Protein AF-A0A7C9CJ11-F1 (afdb_monomer)

Organism: Opuntia streptacantha (NCBI:txid393608)

Mean predicted aligned error: 3.75 Å

Secondary structure (DSSP, 8-state):
----SHHHHHHHHHHHHHHHHHTT-HHHIIIIIHHHHHHHHHHTTTSSPBPP---HHHHHHHHHHHHHHTTS--GGGS-HHHHHHHHHHHHH--S-S--TT----HHHHHHHHHHHHHHHS-GGGB-

Structure (mmCIF, N/CA/C/O backbone):
data_AF-A0A7C9CJ11-F1
#
_entry.id   AF-A0A7C9CJ11-F1
#
loop_
_atom_site.group_PDB
_atom_site.id
_atom_site.type_symbol
_atom_site.label_atom_id
_atom_site.label_alt_id
_atom_site.label_comp_id
_atom_site.label_asym_id
_atom_site.label_entity_id
_atom_site.label_seq_id
_atom_site.pdbx_PDB_ins_code
_atom_site.Cartn_x
_atom_site.Cartn_y
_atom_site.Cartn_z
_atom_site.occupancy
_atom_site.B_iso_or_equiv
_atom_site.auth_seq_id
_atom_site.auth_comp_id
_atom_site.auth_asym_id
_atom_site.auth_atom_id
_atom_site.pdbx_PDB_model_num
ATOM 1 N N . ALA A 1 1 ? -6.796 -18.306 19.585 1.00 75.44 1 ALA A N 1
ATOM 2 C CA . ALA A 1 1 ? -6.833 -17.964 18.149 1.00 75.44 1 ALA A CA 1
ATOM 3 C C . ALA A 1 1 ? -6.117 -16.633 17.963 1.00 75.44 1 ALA A C 1
ATOM 5 O O . ALA A 1 1 ? -6.167 -15.822 18.880 1.00 75.44 1 ALA A O 1
ATOM 6 N N . THR A 1 2 ? -5.421 -16.439 16.846 1.00 92.19 2 THR A N 1
ATOM 7 C CA . THR A 1 2 ? -4.668 -15.208 16.549 1.00 92.19 2 THR A CA 1
ATOM 8 C C . THR A 1 2 ? -5.543 -14.257 15.734 1.00 92.19 2 THR A C 1
ATOM 10 O O . THR A 1 2 ? -6.314 -14.724 14.900 1.00 92.19 2 THR A O 1
ATOM 13 N N . LEU A 1 3 ? -5.438 -12.949 15.976 1.00 94.75 3 LEU A N 1
ATOM 14 C CA . LEU A 1 3 ? -6.180 -11.927 15.234 1.00 94.75 3 LEU A CA 1
ATOM 15 C C . LEU A 1 3 ? -5.459 -11.620 13.918 1.00 94.75 3 LEU A C 1
ATOM 17 O O . LEU A 1 3 ? -4.284 -11.258 13.939 1.00 94.75 3 LEU A O 1
ATOM 21 N N . THR A 1 4 ? -6.153 -11.759 12.790 1.00 94.88 4 THR A N 1
ATOM 22 C CA . THR A 1 4 ? -5.621 -11.437 11.451 1.00 94.88 4 THR A CA 1
ATOM 23 C C . THR A 1 4 ? -6.280 -10.212 10.831 1.00 94.88 4 THR A C 1
ATOM 25 O O . THR A 1 4 ? -5.730 -9.634 9.900 1.00 94.88 4 THR A O 1
ATOM 28 N N . HIS A 1 5 ? -7.440 -9.801 11.349 1.00 94.50 5 HIS A N 1
ATOM 29 C CA . HIS A 1 5 ? -8.163 -8.612 10.906 1.00 94.50 5 HIS A CA 1
ATOM 30 C C . HIS A 1 5 ? -8.763 -7.865 12.094 1.00 94.50 5 HIS A C 1
ATOM 32 O O . HIS A 1 5 ? -9.207 -8.480 13.064 1.00 94.50 5 HIS A O 1
ATOM 38 N N . VAL A 1 6 ? -8.851 -6.537 11.985 1.00 96.38 6 VAL A N 1
ATOM 39 C CA . VAL A 1 6 ? -9.367 -5.676 13.062 1.00 96.38 6 VAL A CA 1
ATOM 40 C C . VAL A 1 6 ? -10.807 -6.020 13.473 1.00 96.38 6 VAL A C 1
ATOM 42 O O . VAL A 1 6 ? -11.132 -5.954 14.657 1.00 96.38 6 VAL A O 1
ATOM 45 N N . TYR A 1 7 ? -11.655 -6.473 12.538 1.00 96.12 7 TYR A N 1
ATOM 46 C CA . TYR A 1 7 ? -13.051 -6.823 12.840 1.00 96.12 7 TYR A CA 1
ATOM 47 C C . TYR A 1 7 ? -13.163 -7.974 13.848 1.00 96.12 7 TYR A C 1
ATOM 49 O O . TYR A 1 7 ? -14.074 -7.974 14.665 1.00 96.12 7 TYR A O 1
ATOM 57 N N . GLN A 1 8 ? -12.215 -8.919 13.838 1.00 97.19 8 GLN A N 1
ATOM 58 C CA . GLN A 1 8 ? -12.195 -10.044 14.780 1.00 97.19 8 GLN A CA 1
ATOM 59 C C . GLN A 1 8 ? -11.950 -9.566 16.213 1.00 97.19 8 GLN A C 1
ATOM 61 O O . GLN A 1 8 ? -12.350 -10.226 17.169 1.00 97.19 8 GLN A O 1
ATOM 66 N N . PHE A 1 9 ? -11.275 -8.422 16.364 1.00 97.00 9 PHE A N 1
ATOM 67 C CA . PHE A 1 9 ? -11.058 -7.803 17.661 1.00 97.00 9 PHE A CA 1
ATOM 68 C C . PHE A 1 9 ? -12.241 -6.921 18.073 1.00 97.00 9 PHE A C 1
ATOM 70 O O . PHE A 1 9 ? -12.636 -6.937 19.235 1.00 97.00 9 PHE A O 1
ATOM 77 N N . LEU A 1 10 ? -12.828 -6.179 17.129 1.00 97.88 10 LEU A N 1
ATOM 78 C CA . LEU A 1 10 ? -13.964 -5.293 17.400 1.00 97.88 10 LEU A CA 1
ATOM 79 C C . LEU A 1 10 ? -15.260 -6.049 17.703 1.00 97.88 10 LEU A C 1
ATOM 81 O O . LEU A 1 10 ? -15.979 -5.641 18.607 1.00 97.88 10 LEU A O 1
ATOM 85 N N . GLU A 1 11 ? -15.538 -7.158 17.015 1.00 98.19 11 GLU A N 1
ATOM 86 C CA . GLU A 1 11 ? -16.780 -7.928 17.169 1.00 98.19 11 GLU A CA 1
ATOM 87 C C . GLU A 1 11 ? -17.139 -8.247 18.639 1.00 98.19 11 GLU A C 1
ATOM 89 O O . GLU A 1 11 ? -18.252 -7.917 19.066 1.00 98.19 11 GLU A O 1
ATOM 94 N N . PRO A 1 12 ? -16.243 -8.827 19.467 1.00 98.25 12 PRO A N 1
ATOM 95 C CA . PRO A 1 12 ? -16.561 -9.077 20.872 1.00 98.25 12 PRO A CA 1
ATOM 96 C C . PRO A 1 12 ? -16.712 -7.792 21.702 1.00 98.25 12 PRO A C 1
ATOM 98 O O . PRO A 1 12 ? -17.499 -7.771 22.648 1.00 98.25 12 PRO A O 1
ATOM 101 N N . LEU A 1 13 ? -16.000 -6.710 21.363 1.00 98.44 13 LEU A N 1
ATOM 102 C CA . LEU A 1 13 ? -16.127 -5.425 22.062 1.00 98.44 13 LEU A CA 1
ATOM 103 C C . LEU A 1 13 ? -17.484 -4.772 21.775 1.00 98.44 13 LEU A C 1
ATOM 105 O O . LEU A 1 13 ? -18.159 -4.308 22.693 1.00 98.44 13 LEU A O 1
ATOM 109 N N . GLU A 1 14 ? -17.914 -4.804 20.516 1.00 98.50 14 GLU A N 1
ATOM 110 C CA . GLU A 1 14 ? -19.223 -4.322 20.077 1.00 98.50 14 GLU A CA 1
ATOM 111 C C . GLU A 1 14 ? -20.362 -5.131 20.701 1.00 98.50 14 GLU A C 1
ATOM 113 O O . GLU A 1 14 ? -21.384 -4.562 21.092 1.00 98.50 14 GLU A O 1
ATOM 118 N N . LEU A 1 15 ? -20.188 -6.450 20.847 1.00 98.69 15 LEU A N 1
ATOM 119 C CA . LEU A 1 15 ? -21.146 -7.299 21.551 1.00 98.69 15 LEU A CA 1
ATOM 120 C C . LEU A 1 15 ? -21.328 -6.850 23.008 1.00 98.69 15 LEU A C 1
ATOM 122 O O . LEU A 1 15 ? -22.465 -6.659 23.444 1.00 98.69 15 LEU A O 1
ATOM 126 N N . CYS A 1 16 ? -20.229 -6.631 23.736 1.00 98.56 16 CYS A N 1
ATOM 127 C CA . CYS A 1 16 ? -20.267 -6.119 25.107 1.00 98.56 16 CYS A CA 1
ATOM 128 C C . CYS A 1 16 ? -20.910 -4.727 25.180 1.00 98.56 16 CYS A C 1
ATOM 130 O O . CYS A 1 16 ? -21.745 -4.482 26.050 1.00 98.56 16 CYS A O 1
ATOM 132 N N . TYR A 1 17 ? -20.565 -3.8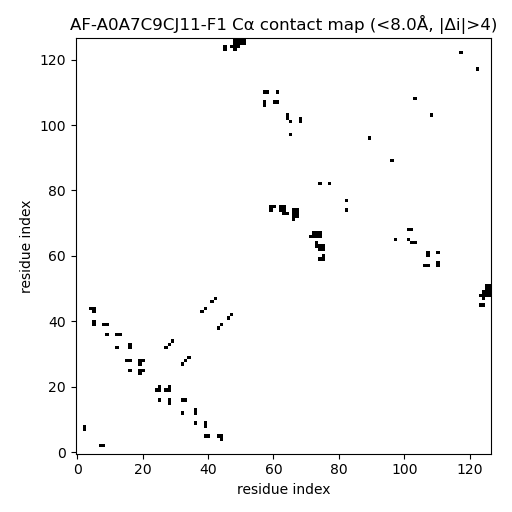33 24.249 1.00 98.75 17 TYR A N 1
ATOM 133 C CA . TYR A 1 17 ? -21.090 -2.468 24.219 1.00 98.75 17 TYR A CA 1
ATOM 134 C C . TYR A 1 17 ? -22.610 -2.456 24.033 1.00 98.75 17 TYR A C 1
ATOM 136 O O . TYR A 1 17 ? -23.323 -1.800 24.796 1.00 98.75 17 TYR A O 1
ATOM 144 N N . ARG A 1 18 ? -23.121 -3.232 23.063 1.00 98.69 18 ARG A N 1
ATOM 145 C CA . ARG A 1 18 ? -24.568 -3.389 22.848 1.00 98.69 18 ARG A CA 1
ATOM 146 C C . ARG A 1 18 ? -25.251 -3.987 24.073 1.00 98.69 18 ARG A C 1
ATOM 148 O O . ARG A 1 18 ? -26.231 -3.420 24.534 1.00 98.69 18 ARG A O 1
ATOM 155 N N . SER A 1 19 ? -24.697 -5.059 24.643 1.00 98.75 19 SER A N 1
ATOM 156 C CA . SER A 1 19 ? -25.282 -5.707 25.823 1.00 98.75 19 SER A CA 1
ATOM 157 C C . SER A 1 19 ? -25.406 -4.756 27.015 1.00 98.75 19 SER A C 1
ATOM 159 O O . SER A 1 19 ? -26.430 -4.770 27.690 1.00 98.75 19 SER A O 1
ATOM 161 N N . LEU A 1 20 ? -24.391 -3.928 27.282 1.00 98.62 20 LEU A N 1
ATOM 162 C CA . LEU A 1 20 ? -24.450 -2.933 28.357 1.00 98.62 20 LEU A CA 1
ATOM 163 C C . LEU A 1 20 ? -25.505 -1.862 28.070 1.00 98.62 20 LEU A C 1
ATOM 165 O O . LEU A 1 20 ? -26.260 -1.483 28.962 1.00 98.62 20 LEU A O 1
ATOM 169 N N . CYS A 1 21 ? -25.595 -1.398 26.821 1.00 98.38 21 CYS A N 1
ATOM 170 C CA . CYS A 1 21 ? -26.616 -0.433 26.427 1.00 98.38 21 CYS A CA 1
ATOM 171 C C . CYS A 1 21 ? -28.036 -0.997 26.586 1.00 98.38 21 CYS A C 1
ATOM 173 O O . CYS A 1 21 ? -28.904 -0.289 27.097 1.00 98.38 21 CYS A O 1
ATOM 175 N N . ASP A 1 22 ? -28.259 -2.253 26.196 1.00 98.62 22 ASP A N 1
ATOM 176 C CA . ASP A 1 22 ? -29.562 -2.925 26.276 1.00 98.62 22 ASP A CA 1
ATOM 177 C C . ASP A 1 22 ? -30.000 -3.173 27.732 1.00 98.62 22 ASP A C 1
ATOM 179 O O . ASP A 1 22 ? -31.193 -3.141 28.036 1.00 98.62 22 ASP A O 1
ATOM 183 N N . CYS A 1 23 ? -29.045 -3.348 28.651 1.00 98.25 23 CYS A N 1
ATOM 184 C CA . CYS A 1 23 ? -29.295 -3.487 30.091 1.00 98.25 23 CYS A CA 1
ATOM 185 C C . CYS A 1 23 ? -29.424 -2.146 30.843 1.00 98.25 23 CYS A C 1
ATOM 187 O O . CYS A 1 23 ? -29.659 -2.148 32.049 1.00 98.25 23 CYS A O 1
ATOM 189 N N . GLY A 1 24 ? -29.293 -1.001 30.160 1.00 98.19 24 GLY A N 1
ATOM 190 C CA . GLY A 1 24 ? -29.375 0.332 30.774 1.00 98.19 24 GLY A CA 1
ATOM 191 C C . GLY A 1 24 ? -28.055 0.871 31.345 1.00 98.19 24 GLY A C 1
ATOM 192 O O . GLY A 1 24 ? -28.019 2.003 31.825 1.00 98.19 24 GLY A O 1
ATOM 193 N N . ASP A 1 25 ? -26.952 0.132 31.212 1.00 98.38 25 ASP A N 1
ATOM 194 C CA . ASP A 1 25 ? -25.617 0.469 31.728 1.00 98.38 25 ASP A CA 1
ATOM 195 C C . ASP A 1 25 ? -24.762 1.246 30.708 1.00 98.38 25 ASP A C 1
ATOM 197 O O . ASP A 1 25 ? -23.541 1.084 30.615 1.00 98.38 25 ASP A O 1
ATOM 201 N N . ARG A 1 26 ? -25.383 2.134 29.920 1.00 98.12 26 ARG A N 1
ATOM 202 C CA . ARG A 1 26 ? -24.676 2.934 28.900 1.00 98.12 26 ARG A CA 1
ATOM 203 C C . ARG A 1 26 ? -23.532 3.765 29.490 1.00 98.12 26 ARG A C 1
ATOM 205 O O . ARG A 1 26 ? -22.496 3.895 28.853 1.00 98.12 26 ARG A O 1
ATOM 212 N N . SER A 1 27 ? -23.684 4.294 30.703 1.00 98.12 27 SER A N 1
ATOM 213 C CA . SER A 1 27 ? -22.620 5.055 31.374 1.00 98.12 27 SER A CA 1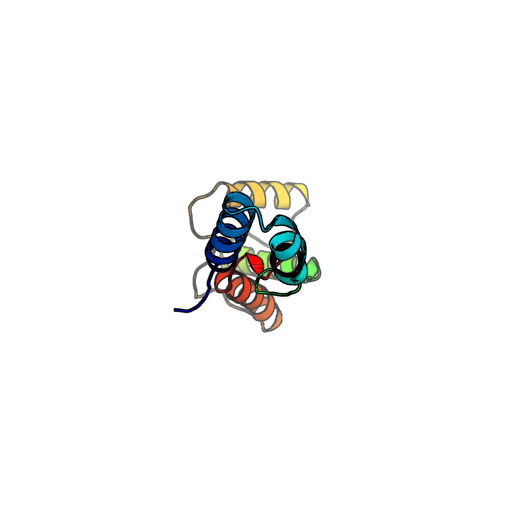
ATOM 214 C C . SER A 1 27 ? -21.357 4.223 31.622 1.00 98.12 27 SER A C 1
ATOM 216 O O . SER A 1 27 ? -20.258 4.771 31.601 1.00 98.12 27 SER A O 1
ATOM 218 N N . VAL A 1 28 ? -21.499 2.907 31.820 1.00 98.12 28 VAL A N 1
ATOM 219 C CA . VAL A 1 28 ? -20.375 1.965 31.916 1.00 98.12 28 VAL A CA 1
ATOM 220 C C . VAL A 1 28 ? -19.804 1.681 30.526 1.00 98.12 28 VAL A C 1
ATOM 222 O O . VAL A 1 28 ? -18.585 1.699 30.350 1.00 98.12 28 VAL A O 1
ATOM 225 N N . ALA A 1 29 ? -20.672 1.465 29.531 1.00 98.56 29 ALA A N 1
ATOM 226 C CA . ALA A 1 29 ? -20.272 1.221 28.143 1.00 98.56 29 ALA A CA 1
ATOM 227 C C . ALA A 1 29 ? -19.453 2.385 27.552 1.00 98.56 29 ALA A C 1
ATOM 229 O O . ALA A 1 29 ? -18.439 2.157 26.893 1.00 98.56 29 ALA A O 1
ATOM 230 N N . ASP A 1 30 ? -19.855 3.624 27.844 1.00 98.62 30 ASP A N 1
ATOM 231 C CA . ASP A 1 30 ? -19.216 4.858 27.371 1.00 98.62 30 ASP A CA 1
ATOM 232 C C . ASP A 1 30 ? -17.920 5.216 28.130 1.00 98.62 30 ASP A C 1
ATOM 234 O O . ASP A 1 30 ? -17.294 6.233 27.831 1.00 98.62 30 ASP A O 1
ATOM 238 N N . GLY A 1 31 ? -17.503 4.391 29.098 1.00 98.44 31 GLY A N 1
ATOM 239 C CA . GLY A 1 31 ? -16.221 4.510 29.792 1.00 98.44 31 GLY A CA 1
ATOM 240 C C . GLY A 1 31 ? -15.077 3.807 29.051 1.00 98.44 31 GLY A C 1
ATOM 241 O O . GLY A 1 31 ? -14.886 3.960 27.846 1.00 98.44 31 GLY A O 1
ATOM 242 N N . SER A 1 32 ? -14.313 2.981 29.773 1.00 98.50 32 SER A N 1
ATOM 243 C CA . SER A 1 32 ? -13.106 2.329 29.240 1.00 98.50 32 SER A CA 1
ATOM 244 C C . SER A 1 32 ? -13.355 1.413 28.037 1.00 98.50 32 SER A C 1
ATOM 246 O O . SER A 1 32 ? -12.443 1.199 27.240 1.00 98.50 32 SER A O 1
ATOM 248 N N . LEU A 1 33 ? -14.568 0.868 27.886 1.00 98.56 33 LEU A N 1
ATOM 249 C CA . LEU A 1 33 ? -14.918 0.051 26.724 1.00 98.56 33 LEU A CA 1
ATOM 250 C C . LEU A 1 33 ? -14.958 0.894 25.444 1.00 98.56 33 LEU A C 1
ATOM 252 O O . LEU A 1 33 ? -14.348 0.515 24.445 1.00 98.56 33 LEU A O 1
ATOM 256 N N . LEU A 1 34 ? -15.623 2.050 25.481 1.00 98.62 34 LEU A N 1
ATOM 257 C CA . LEU A 1 34 ? -15.654 2.979 24.355 1.00 98.62 34 LEU A CA 1
ATOM 258 C C . LEU A 1 34 ? -14.254 3.509 24.018 1.00 98.62 34 LEU A C 1
ATOM 260 O O . LEU A 1 34 ? -13.909 3.613 22.839 1.00 98.62 34 LEU A O 1
ATOM 264 N N . ASP A 1 35 ? -13.431 3.796 25.029 1.00 98.75 35 ASP A N 1
ATOM 265 C CA . ASP A 1 35 ? -12.036 4.197 24.817 1.00 98.75 35 ASP A CA 1
ATOM 266 C C . ASP A 1 35 ? -11.237 3.102 24.100 1.00 98.75 35 ASP A C 1
ATOM 268 O O . ASP A 1 35 ? -10.544 3.391 23.121 1.00 98.75 35 ASP A O 1
ATOM 272 N N . LEU A 1 36 ? -11.390 1.838 24.506 1.00 98.62 36 LEU A N 1
ATOM 273 C CA . LEU A 1 36 ? -10.743 0.710 23.838 1.00 98.62 36 LEU A CA 1
ATOM 274 C C . LEU A 1 36 ? -11.234 0.546 22.393 1.00 98.62 36 LEU A C 1
ATOM 276 O O . LEU A 1 36 ? -10.423 0.389 21.484 1.00 98.62 36 LEU A O 1
ATOM 280 N N . MET A 1 37 ? -12.543 0.630 22.146 1.00 98.62 37 MET A N 1
ATOM 281 C CA . MET A 1 37 ? -13.089 0.551 20.785 1.00 98.62 37 MET A CA 1
ATOM 282 C C . MET A 1 37 ? -12.535 1.664 19.886 1.00 98.62 37 MET A C 1
ATOM 284 O O . MET A 1 37 ? -12.173 1.410 18.734 1.00 98.62 37 MET A O 1
ATOM 288 N N . ARG A 1 38 ? -12.400 2.891 20.410 1.00 98.62 38 ARG A N 1
ATOM 289 C CA . ARG A 1 38 ? -11.779 4.019 19.696 1.00 98.62 38 ARG A CA 1
ATOM 290 C C . ARG A 1 38 ? -10.302 3.774 19.417 1.00 98.62 38 ARG A C 1
ATOM 292 O O . ARG A 1 38 ? -9.852 4.063 18.310 1.00 98.62 38 ARG A O 1
ATOM 299 N N . GLN A 1 39 ? -9.558 3.224 20.375 1.00 98.56 39 GLN A N 1
ATOM 300 C CA . GLN A 1 39 ? -8.155 2.854 20.184 1.00 98.56 39 GLN A CA 1
ATOM 301 C C . GLN A 1 39 ? -8.007 1.801 19.087 1.00 98.56 39 GLN A C 1
ATOM 303 O O . GLN A 1 39 ? -7.229 2.005 18.163 1.00 98.56 39 GLN A O 1
ATOM 308 N N . VAL A 1 40 ? -8.794 0.725 19.128 1.00 97.81 40 VAL A N 1
ATOM 309 C CA . VAL A 1 40 ? -8.752 -0.328 18.101 1.00 97.81 40 VAL A CA 1
ATOM 310 C C . VAL A 1 40 ? -9.143 0.224 16.731 1.00 97.81 40 VAL A C 1
ATOM 312 O O . VAL A 1 40 ? -8.492 -0.087 15.740 1.00 97.81 40 VAL A O 1
ATOM 315 N N . THR A 1 41 ? -10.146 1.101 16.663 1.00 97.25 41 THR A N 1
ATOM 316 C CA . THR A 1 41 ? -10.546 1.746 15.400 1.00 97.25 41 THR A CA 1
ATOM 317 C C . THR A 1 41 ? -9.466 2.690 14.860 1.00 97.25 41 THR A C 1
ATOM 319 O O . THR A 1 41 ? -9.296 2.799 13.650 1.00 97.25 41 THR A O 1
ATOM 322 N N . THR A 1 42 ? -8.724 3.367 15.741 1.00 97.50 42 THR A N 1
ATOM 323 C CA . THR A 1 42 ? -7.690 4.346 15.355 1.00 97.50 42 THR A CA 1
ATOM 324 C C . THR A 1 42 ? -6.372 3.676 14.971 1.00 97.50 42 THR A C 1
ATOM 326 O O . THR A 1 42 ? -5.742 4.063 13.993 1.00 97.50 42 THR A O 1
ATOM 329 N N . PHE A 1 43 ? -5.947 2.680 15.747 1.00 97.56 43 PHE A N 1
ATOM 330 C CA . PHE A 1 43 ? -4.617 2.076 15.663 1.00 97.56 43 PHE A CA 1
ATOM 331 C C . PHE A 1 43 ? -4.621 0.694 14.997 1.00 97.56 43 PHE A C 1
ATOM 333 O O . PHE A 1 43 ? -3.570 0.198 14.591 1.00 97.56 43 PHE A O 1
ATOM 340 N N . GLY A 1 44 ? -5.784 0.051 14.874 1.00 96.06 44 GLY A N 1
ATOM 341 C CA . GLY A 1 44 ? -5.904 -1.289 14.308 1.00 96.06 44 GLY A CA 1
ATOM 342 C C . GLY A 1 44 ? -5.031 -2.311 15.039 1.00 96.06 44 GLY A C 1
ATOM 343 O O . GLY A 1 44 ? -4.893 -2.281 16.261 1.00 96.06 44 GLY A O 1
ATOM 344 N N . LEU A 1 45 ? -4.435 -3.223 14.269 1.00 96.69 45 LEU A N 1
ATOM 345 C CA . LEU A 1 45 ? -3.500 -4.235 14.776 1.00 96.69 45 LEU A CA 1
ATOM 346 C C . LEU A 1 45 ? -2.022 -3.849 14.582 1.00 96.69 45 LEU A C 1
ATOM 348 O O . LEU A 1 45 ? -1.147 -4.532 15.108 1.00 96.69 45 LEU A O 1
ATOM 352 N N . CYS A 1 46 ? -1.738 -2.776 13.838 1.00 95.19 46 CYS A N 1
ATOM 353 C CA . CYS A 1 46 ? -0.385 -2.392 13.420 1.00 95.19 46 CYS A CA 1
ATOM 354 C C . CYS A 1 46 ? 0.082 -1.028 13.959 1.00 95.19 46 CYS A C 1
ATOM 356 O O . CYS A 1 46 ? 1.217 -0.640 13.698 1.00 95.19 46 CYS A O 1
ATOM 358 N N . LEU A 1 47 ? -0.748 -0.327 14.746 1.00 95.94 47 LEU A N 1
ATOM 359 C CA . LEU A 1 47 ? -0.562 1.032 15.287 1.00 95.94 47 LEU A CA 1
ATOM 360 C C . LEU A 1 47 ? -0.490 2.133 14.229 1.00 95.94 47 LEU A C 1
ATOM 362 O O . LEU A 1 47 ? -1.227 3.114 14.296 1.00 95.94 47 LEU A O 1
ATOM 366 N N . VAL A 1 48 ? 0.408 1.974 13.268 1.00 96.88 48 VAL A N 1
ATOM 367 C CA . VAL A 1 48 ? 0.642 2.882 12.155 1.00 96.88 48 VAL A CA 1
ATOM 368 C C . VAL A 1 48 ? 0.740 2.076 10.869 1.00 96.88 48 VAL A C 1
ATOM 370 O O . VAL A 1 48 ? 1.067 0.889 10.876 1.00 96.88 48 VAL A O 1
ATOM 373 N N . ARG A 1 49 ? 0.463 2.742 9.755 1.00 97.12 49 ARG A N 1
ATOM 374 C CA . ARG A 1 49 ? 0.733 2.209 8.424 1.00 97.12 49 ARG A CA 1
ATOM 375 C C . ARG A 1 49 ? 2.118 2.652 7.981 1.00 97.12 49 ARG A C 1
ATOM 377 O O . ARG A 1 49 ? 2.517 3.785 8.252 1.00 97.12 49 ARG A O 1
ATOM 384 N N . LEU A 1 50 ? 2.848 1.748 7.345 1.00 98.25 50 LEU A N 1
ATOM 385 C CA . LEU A 1 50 ? 4.192 1.999 6.855 1.00 98.25 50 LEU A CA 1
ATOM 386 C C . LEU A 1 50 ? 4.146 2.493 5.406 1.00 98.25 50 LEU A C 1
ATOM 388 O O . LEU A 1 50 ? 3.690 1.776 4.515 1.00 98.25 50 LEU A O 1
ATOM 392 N N . ASP A 1 51 ? 4.677 3.691 5.180 1.00 98.19 51 ASP A N 1
ATOM 393 C CA . ASP A 1 51 ? 4.944 4.213 3.840 1.00 98.19 51 ASP A CA 1
ATOM 394 C C . ASP A 1 51 ? 6.180 3.523 3.247 1.00 98.19 51 ASP A C 1
ATOM 396 O O . ASP A 1 51 ? 7.248 3.500 3.867 1.00 98.19 51 ASP A O 1
ATOM 400 N N . ILE A 1 52 ? 6.069 3.044 2.008 1.00 97.62 52 ILE A N 1
ATOM 401 C CA . ILE A 1 52 ? 7.210 2.549 1.232 1.00 97.62 52 ILE A CA 1
ATOM 402 C C . ILE A 1 52 ? 7.646 3.632 0.250 1.00 97.62 52 ILE A C 1
ATOM 404 O O . ILE A 1 52 ? 6.838 4.149 -0.522 1.00 97.62 52 ILE A O 1
ATOM 408 N N . ARG A 1 53 ? 8.933 3.987 0.273 1.00 98.06 53 ARG A N 1
ATOM 409 C CA . ARG A 1 53 ? 9.505 5.009 -0.610 1.00 98.06 53 ARG A CA 1
ATOM 410 C C . ARG A 1 53 ? 10.800 4.520 -1.232 1.00 98.06 53 ARG A C 1
ATOM 412 O O . ARG A 1 53 ? 11.658 3.986 -0.538 1.00 98.06 53 ARG A O 1
ATOM 419 N N . GLN A 1 54 ? 10.924 4.750 -2.533 1.00 98.06 54 GLN A N 1
ATOM 420 C CA . GLN A 1 54 ? 12.105 4.456 -3.333 1.00 98.06 54 GLN A CA 1
ATOM 421 C C . GLN A 1 54 ? 12.204 5.488 -4.467 1.00 98.06 54 GLN A C 1
ATOM 423 O O . GLN A 1 54 ? 11.193 6.065 -4.876 1.00 98.06 54 GLN A O 1
ATOM 428 N N . GLU A 1 55 ? 13.413 5.771 -4.944 1.00 97.81 55 GLU A N 1
ATOM 429 C CA . GLU A 1 55 ? 13.624 6.730 -6.031 1.00 97.81 55 GLU A CA 1
ATOM 430 C C . GLU A 1 55 ? 13.218 6.165 -7.405 1.00 97.81 55 GLU A C 1
ATOM 432 O O . GLU A 1 55 ? 13.341 4.971 -7.682 1.00 97.81 55 GLU A O 1
ATOM 437 N N . SER A 1 56 ? 12.754 7.035 -8.307 1.00 97.88 56 SER A N 1
ATOM 438 C CA . SER A 1 56 ? 12.250 6.644 -9.634 1.00 97.88 56 SER A CA 1
ATOM 439 C C . SER A 1 56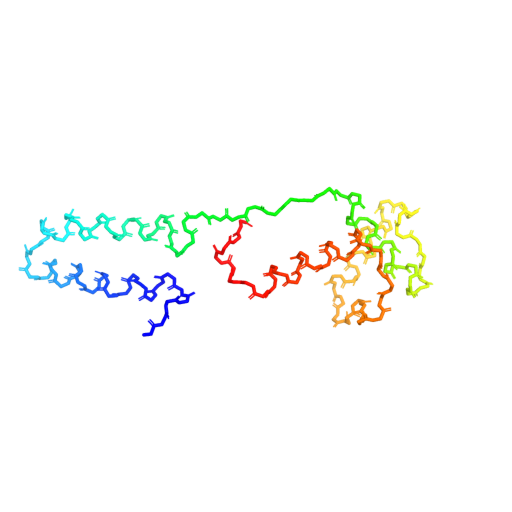 ? 13.297 5.968 -10.523 1.00 97.88 56 SER A C 1
ATOM 441 O O . SER A 1 56 ? 12.953 5.114 -11.344 1.00 97.88 56 SER A O 1
ATOM 443 N N . GLU A 1 57 ? 14.572 6.328 -10.370 1.00 98.12 57 GLU A N 1
ATOM 444 C CA . GLU A 1 57 ? 15.666 5.747 -11.155 1.00 98.12 57 GLU A CA 1
ATOM 445 C C . GLU A 1 57 ? 15.839 4.256 -10.859 1.00 98.12 57 GLU A C 1
ATOM 447 O O . GLU A 1 57 ? 15.962 3.467 -11.792 1.00 98.12 57 GLU A O 1
ATOM 452 N N . ARG A 1 58 ? 15.681 3.841 -9.596 1.00 98.19 58 ARG A N 1
ATOM 453 C CA . ARG A 1 58 ? 15.733 2.427 -9.196 1.00 98.19 58 ARG A CA 1
ATOM 454 C C . ARG A 1 58 ? 14.641 1.599 -9.866 1.00 98.19 58 ARG A C 1
ATOM 456 O O . ARG A 1 58 ? 14.887 0.475 -10.292 1.00 98.19 58 ARG A O 1
ATOM 463 N N . HIS A 1 59 ? 13.438 2.154 -10.017 1.00 98.38 59 HIS A N 1
ATOM 464 C CA . HIS A 1 59 ? 12.366 1.499 -10.773 1.00 98.38 59 HIS A CA 1
ATOM 465 C C . HIS A 1 59 ? 12.667 1.458 -12.277 1.00 98.38 59 HIS A C 1
ATOM 467 O O . HIS A 1 59 ? 12.396 0.452 -12.933 1.00 98.38 59 HIS A O 1
ATOM 473 N N . THR A 1 60 ? 13.264 2.524 -12.816 1.00 98.44 60 THR A N 1
ATOM 474 C CA . THR A 1 60 ? 13.698 2.585 -14.219 1.00 98.44 60 THR A CA 1
ATOM 475 C C . THR A 1 60 ? 14.751 1.518 -14.518 1.00 98.44 60 THR A C 1
ATOM 477 O O . THR A 1 60 ? 14.625 0.838 -15.531 1.00 98.44 60 THR A O 1
ATOM 480 N N . ASP A 1 61 ? 15.722 1.300 -13.627 1.00 98.12 61 ASP A N 1
ATOM 481 C CA . ASP A 1 61 ? 16.749 0.260 -13.783 1.00 98.12 61 ASP A CA 1
ATOM 482 C C . ASP A 1 61 ? 16.171 -1.154 -13.784 1.00 98.12 61 ASP A C 1
ATOM 484 O O . ASP A 1 61 ? 16.583 -1.994 -14.584 1.00 98.12 61 ASP A O 1
ATOM 488 N N . VAL A 1 62 ? 15.173 -1.419 -12.937 1.00 98.19 62 VAL A N 1
ATOM 489 C CA . VAL A 1 62 ? 14.470 -2.710 -12.933 1.00 98.19 62 VAL A CA 1
ATOM 490 C C . VAL A 1 62 ? 13.757 -2.943 -14.266 1.00 98.19 62 VAL A C 1
ATOM 492 O O . VAL A 1 62 ? 13.899 -4.011 -14.864 1.00 98.19 62 VAL A O 1
ATOM 495 N N . LEU A 1 63 ? 13.006 -1.953 -14.759 1.00 98.12 63 LEU A N 1
ATOM 496 C CA . LEU A 1 63 ? 12.296 -2.060 -16.039 1.00 98.12 63 LEU A CA 1
ATOM 497 C C . LEU A 1 63 ? 13.263 -2.163 -17.228 1.00 98.12 63 LEU A C 1
ATOM 499 O O . LEU A 1 63 ? 13.006 -2.907 -18.177 1.00 98.12 63 LEU A O 1
ATOM 503 N N . ASP A 1 64 ? 14.397 -1.470 -17.170 1.00 98.19 64 ASP A N 1
ATOM 504 C CA . ASP A 1 64 ? 15.448 -1.546 -18.181 1.00 98.19 64 ASP A CA 1
ATOM 505 C C . ASP A 1 64 ? 16.103 -2.931 -18.223 1.00 98.19 64 ASP A C 1
ATOM 507 O O . ASP A 1 64 ? 16.226 -3.532 -19.289 1.00 98.19 64 ASP A O 1
ATOM 511 N N . ALA A 1 65 ? 16.423 -3.503 -17.061 1.00 97.75 65 ALA A N 1
ATOM 512 C CA . ALA A 1 65 ? 16.939 -4.865 -16.972 1.00 97.75 65 ALA A CA 1
ATOM 513 C C . ALA A 1 65 ? 15.945 -5.899 -17.525 1.00 97.75 65 ALA A C 1
ATOM 515 O O . ALA A 1 65 ? 16.346 -6.806 -18.256 1.00 97.75 65 ALA A O 1
ATOM 516 N N . ILE A 1 66 ? 14.648 -5.744 -17.232 1.00 97.44 66 ILE A N 1
ATOM 517 C CA . ILE A 1 66 ? 13.587 -6.610 -17.769 1.00 97.44 66 ILE A CA 1
ATOM 518 C C . ILE A 1 66 ? 13.508 -6.493 -19.295 1.00 97.44 66 ILE A C 1
ATOM 520 O O . ILE A 1 66 ? 13.549 -7.505 -19.992 1.00 97.44 66 ILE A O 1
ATOM 524 N N . THR A 1 67 ? 13.404 -5.276 -19.830 1.00 97.62 67 THR A N 1
ATOM 525 C CA . THR A 1 67 ? 13.259 -5.054 -21.281 1.00 97.62 67 THR A CA 1
ATOM 526 C C . THR A 1 67 ? 14.480 -5.528 -22.071 1.00 97.62 67 THR A C 1
ATOM 528 O O . THR A 1 67 ? 14.314 -6.130 -23.136 1.00 97.62 67 THR A O 1
ATOM 531 N N . ARG A 1 68 ? 15.690 -5.360 -21.520 1.00 97.12 68 ARG A N 1
ATOM 532 C CA . ARG A 1 68 ? 16.932 -5.888 -22.103 1.00 97.12 68 ARG A CA 1
ATOM 533 C C . ARG A 1 68 ? 16.979 -7.411 -22.070 1.00 97.12 68 ARG A C 1
ATOM 535 O O . ARG A 1 68 ? 17.331 -8.020 -23.074 1.00 97.12 68 ARG A O 1
ATOM 542 N N . TYR A 1 69 ? 16.587 -8.030 -20.956 1.00 95.94 69 TYR A N 1
ATOM 543 C CA . TYR A 1 69 ? 16.537 -9.490 -20.825 1.00 95.94 69 TYR A CA 1
ATOM 544 C C . TYR A 1 69 ? 15.535 -10.140 -21.789 1.00 95.94 69 TYR A C 1
ATOM 546 O O . TYR A 1 69 ? 15.779 -11.231 -22.294 1.00 95.94 69 TYR A O 1
ATOM 554 N N . LEU A 1 70 ? 14.419 -9.462 -22.062 1.00 94.69 70 LEU A N 1
ATOM 555 C CA . LEU A 1 70 ? 13.406 -9.899 -23.026 1.00 94.69 70 LEU A CA 1
ATOM 556 C C . LEU A 1 70 ? 13.758 -9.558 -24.485 1.00 94.69 70 LEU A C 1
ATOM 558 O O . LEU A 1 70 ? 12.954 -9.834 -25.372 1.00 94.69 70 LEU A O 1
ATOM 562 N N . GLU A 1 71 ? 14.915 -8.935 -24.733 1.00 95.75 71 GLU A N 1
ATOM 563 C CA . GLU A 1 71 ? 15.388 -8.519 -26.061 1.00 95.75 71 GLU A CA 1
ATOM 564 C C . GLU A 1 71 ? 14.422 -7.569 -26.808 1.00 95.75 71 GLU A C 1
ATOM 566 O O . GLU A 1 71 ? 14.408 -7.508 -28.036 1.00 95.75 71 GLU A O 1
ATOM 571 N N . ILE A 1 72 ? 13.626 -6.779 -26.074 1.00 96.00 72 ILE A N 1
ATOM 572 C CA . ILE A 1 72 ? 12.665 -5.807 -26.643 1.00 96.00 72 ILE A CA 1
ATOM 573 C C . ILE A 1 72 ? 13.176 -4.359 -26.634 1.00 96.00 72 ILE A C 1
ATOM 575 O O . ILE A 1 72 ? 12.497 -3.449 -27.119 1.00 96.00 72 ILE A O 1
ATOM 579 N N . GLY A 1 73 ? 14.379 -4.135 -26.106 1.00 97.19 73 GLY A N 1
ATOM 580 C CA . GLY A 1 73 ? 15.071 -2.847 -26.099 1.00 97.19 73 GLY A CA 1
ATOM 581 C C . GLY A 1 73 ? 15.503 -2.408 -24.702 1.00 97.19 73 GLY A C 1
ATOM 582 O O . GLY A 1 73 ? 15.609 -3.218 -23.791 1.00 97.19 73 GLY A O 1
ATOM 583 N N . SER A 1 74 ? 15.771 -1.111 -24.565 1.00 98.38 74 SER A N 1
ATOM 584 C CA . SER A 1 74 ? 16.254 -0.453 -23.346 1.00 98.38 74 SER A CA 1
ATOM 585 C C . SER A 1 74 ? 15.196 0.553 -22.889 1.00 98.38 74 SER A C 1
ATOM 587 O O . SER A 1 74 ? 15.042 1.608 -23.509 1.00 98.38 74 SER A O 1
ATOM 589 N N . TYR A 1 75 ? 14.411 0.210 -21.860 1.00 98.56 75 TYR A N 1
ATOM 590 C CA . TYR A 1 75 ? 13.377 1.089 -21.292 1.00 98.56 75 TYR A CA 1
ATOM 591 C C . TYR A 1 75 ? 13.941 2.469 -20.922 1.00 98.56 75 TYR A C 1
ATOM 593 O O . TYR A 1 75 ? 13.295 3.500 -21.141 1.00 98.56 75 TYR A O 1
ATOM 601 N N . ARG A 1 76 ? 15.180 2.502 -20.417 1.00 98.31 76 ARG A N 1
ATOM 602 C CA . ARG A 1 76 ? 15.883 3.732 -20.035 1.00 98.31 76 ARG A CA 1
ATOM 603 C C . ARG A 1 76 ? 16.105 4.667 -21.227 1.00 98.31 76 ARG A C 1
ATOM 605 O O . ARG A 1 76 ? 16.021 5.880 -21.063 1.00 98.31 76 ARG A O 1
ATOM 612 N N . GLU A 1 77 ? 16.325 4.127 -22.419 1.00 98.50 77 GLU A N 1
ATOM 613 C CA . GLU A 1 77 ? 16.568 4.904 -23.644 1.00 98.50 77 GLU A CA 1
ATOM 614 C C . GLU A 1 77 ? 15.285 5.305 -24.383 1.00 98.50 77 GLU A C 1
ATOM 616 O O . GLU A 1 77 ? 15.333 6.093 -25.328 1.00 98.50 77 GLU A O 1
ATOM 621 N N . TRP A 1 78 ? 14.128 4.762 -23.998 1.00 98.56 78 TRP A N 1
ATOM 622 C CA . TRP A 1 78 ? 12.872 5.092 -24.663 1.00 98.56 78 TRP A CA 1
ATOM 623 C C . TRP A 1 78 ? 12.404 6.516 -24.346 1.00 98.56 78 TRP A C 1
ATOM 625 O O . TRP A 1 78 ? 12.529 6.955 -23.198 1.00 98.56 78 TRP A O 1
ATOM 635 N N . PRO A 1 79 ? 11.800 7.215 -25.330 1.00 98.44 79 PRO A N 1
ATOM 636 C CA . PRO A 1 79 ? 11.054 8.434 -25.053 1.00 98.44 79 PRO A CA 1
ATOM 637 C C . PRO A 1 79 ? 9.849 8.121 -24.158 1.00 98.44 79 PRO A C 1
ATOM 639 O O . PRO A 1 79 ? 9.343 6.993 -24.143 1.00 98.44 79 PRO A O 1
ATOM 642 N N . GLU A 1 80 ? 9.380 9.126 -23.427 1.00 98.56 80 GLU A N 1
ATOM 643 C CA . GLU A 1 80 ? 8.320 8.980 -22.427 1.00 98.56 80 GLU A CA 1
ATOM 644 C C . GLU A 1 80 ? 7.030 8.392 -23.016 1.00 98.56 80 GLU A C 1
ATOM 646 O O . GLU A 1 80 ? 6.433 7.491 -22.430 1.00 98.56 80 GLU A O 1
ATOM 651 N N . GLU A 1 81 ? 6.643 8.799 -24.225 1.00 98.50 81 GLU A N 1
ATOM 652 C CA . GLU A 1 81 ? 5.448 8.284 -24.900 1.00 98.50 81 GLU A CA 1
ATOM 653 C C . GLU A 1 81 ? 5.535 6.768 -25.123 1.00 98.50 81 GLU A C 1
ATOM 655 O O . GLU A 1 81 ? 4.563 6.042 -24.913 1.00 98.50 81 GLU A O 1
ATOM 660 N N . LYS A 1 82 ? 6.725 6.272 -25.482 1.00 98.44 82 LYS A N 1
ATOM 661 C CA . LYS A 1 82 ? 6.966 4.839 -25.685 1.00 98.44 82 LYS A CA 1
ATOM 662 C C . LYS A 1 82 ? 6.981 4.077 -24.361 1.00 98.44 82 LYS A C 1
ATOM 664 O O . LYS A 1 82 ? 6.494 2.947 -24.308 1.00 98.44 82 LYS A O 1
ATOM 669 N N . ARG A 1 83 ? 7.512 4.677 -23.288 1.00 98.62 83 ARG A N 1
ATOM 670 C CA . ARG A 1 83 ? 7.448 4.092 -21.938 1.00 98.62 83 ARG A CA 1
ATOM 671 C C . ARG A 1 83 ? 5.999 3.900 -21.506 1.00 98.62 83 ARG A C 1
ATOM 673 O O . ARG A 1 83 ? 5.634 2.799 -21.100 1.00 98.62 83 ARG A O 1
ATOM 680 N N . GLN A 1 84 ? 5.167 4.929 -21.662 1.00 98.75 84 GLN A N 1
ATOM 681 C CA . GLN A 1 84 ? 3.743 4.865 -21.331 1.00 98.75 84 GLN A CA 1
ATOM 682 C C . GLN A 1 84 ? 2.998 3.835 -22.177 1.00 98.75 84 GLN A C 1
ATOM 684 O O . GLN A 1 84 ? 2.251 3.026 -21.628 1.00 98.75 84 GLN A O 1
ATOM 689 N N . GLU A 1 85 ? 3.210 3.829 -23.496 1.00 98.50 85 GLU A N 1
ATOM 690 C CA . GLU A 1 85 ? 2.590 2.855 -24.399 1.00 98.50 85 GLU A CA 1
ATOM 691 C C . GLU A 1 85 ? 2.914 1.420 -23.969 1.00 98.50 85 GLU A C 1
ATOM 693 O O . GLU A 1 85 ? 2.011 0.591 -23.813 1.00 98.50 85 GLU A O 1
ATOM 698 N N . TRP A 1 86 ? 4.193 1.142 -23.708 1.00 98.12 86 TRP A N 1
ATOM 699 C CA . TRP A 1 86 ? 4.628 -0.180 -23.283 1.00 98.12 86 TRP A CA 1
ATOM 700 C C . TRP A 1 86 ? 4.061 -0.562 -21.911 1.00 98.12 86 TRP A C 1
ATOM 702 O O . TRP A 1 86 ? 3.473 -1.638 -21.784 1.00 98.12 86 TRP A O 1
ATOM 712 N N . LEU A 1 87 ? 4.139 0.325 -20.911 1.00 98.44 87 LEU A N 1
ATOM 713 C CA . LEU A 1 87 ? 3.569 0.086 -19.581 1.00 98.44 87 LEU A CA 1
ATOM 714 C C . LEU A 1 87 ? 2.068 -0.212 -19.655 1.00 98.44 87 LEU A C 1
ATOM 716 O O . LEU A 1 87 ? 1.603 -1.178 -19.055 1.00 98.44 87 LEU A O 1
ATOM 720 N N . LEU A 1 88 ? 1.302 0.569 -20.421 1.00 98.50 88 LEU A N 1
ATOM 721 C CA . LEU A 1 88 ? -0.132 0.337 -20.602 1.00 98.50 88 LEU A CA 1
ATOM 722 C C . LEU A 1 88 ? -0.419 -0.990 -21.311 1.00 98.50 88 LEU A C 1
ATOM 724 O O . LEU A 1 88 ? -1.421 -1.641 -21.000 1.00 98.50 88 LEU A O 1
ATOM 728 N N . SER A 1 89 ? 0.436 -1.396 -22.252 1.00 97.44 89 SER A N 1
ATOM 729 C CA . SER A 1 89 ? 0.306 -2.684 -22.935 1.00 97.44 89 SER A CA 1
ATOM 730 C C . SER A 1 89 ? 0.527 -3.862 -21.977 1.00 97.44 89 SER A C 1
ATOM 732 O O . SER A 1 89 ? -0.298 -4.778 -21.946 1.00 97.44 89 SER A O 1
ATOM 734 N N . GLU A 1 90 ? 1.558 -3.806 -21.128 1.00 97.56 90 GLU A N 1
ATOM 735 C CA . GLU A 1 90 ? 1.856 -4.868 -20.162 1.00 97.56 90 GLU A CA 1
ATOM 736 C C . GLU A 1 90 ? 0.855 -4.881 -18.999 1.00 97.56 90 GLU A C 1
ATOM 738 O O . GLU A 1 90 ? 0.417 -5.955 -18.600 1.00 97.56 90 GLU A O 1
ATOM 743 N N . LEU A 1 91 ? 0.379 -3.721 -18.525 1.00 97.69 91 LEU A N 1
ATOM 744 C CA . LEU A 1 91 ? -0.665 -3.634 -17.489 1.00 97.69 91 LEU A CA 1
ATOM 745 C C . LEU A 1 91 ? -2.004 -4.254 -17.920 1.00 97.69 91 LEU A C 1
ATOM 747 O O . LEU A 1 91 ? -2.771 -4.722 -17.080 1.00 97.69 91 LEU A O 1
ATOM 751 N N . ARG A 1 92 ? -2.314 -4.254 -19.223 1.00 97.50 92 ARG A N 1
ATOM 752 C CA . ARG A 1 92 ? -3.509 -4.924 -19.775 1.00 97.50 92 ARG A CA 1
ATOM 753 C C . ARG A 1 92 ? -3.279 -6.407 -20.045 1.00 97.50 92 ARG A C 1
ATOM 755 O O . ARG A 1 92 ? -4.242 -7.159 -20.214 1.00 97.50 92 ARG A O 1
ATOM 762 N N . SER A 1 93 ? -2.021 -6.818 -20.143 1.00 96.06 93 SER A N 1
ATOM 763 C CA . SER A 1 93 ? -1.648 -8.189 -20.437 1.00 96.06 93 SER A CA 1
ATOM 764 C C . SER A 1 93 ? -1.885 -9.090 -19.228 1.00 96.06 93 SER A C 1
ATOM 766 O O . SER A 1 93 ? -1.682 -8.705 -18.082 1.00 96.06 93 SER A O 1
ATOM 768 N N . LYS A 1 94 ? -2.303 -10.333 -19.482 1.00 95.44 94 LYS A N 1
ATOM 769 C CA . LYS A 1 94 ? -2.403 -11.382 -18.449 1.00 95.44 94 LYS A CA 1
ATOM 770 C C . LYS A 1 94 ? -1.159 -12.269 -18.394 1.00 95.44 94 LYS A C 1
ATOM 772 O O . LYS A 1 94 ? -1.106 -13.194 -17.586 1.00 95.44 94 LYS A O 1
ATOM 777 N N . ARG A 1 95 ? -0.194 -12.048 -19.295 1.00 95.44 95 ARG A N 1
ATOM 778 C CA . ARG A 1 95 ? 1.044 -12.828 -19.328 1.00 95.44 95 ARG A CA 1
ATOM 779 C C . ARG A 1 95 ? 1.980 -12.337 -18.216 1.00 95.44 95 ARG A C 1
ATOM 781 O O . ARG A 1 95 ? 2.110 -11.126 -18.056 1.00 95.4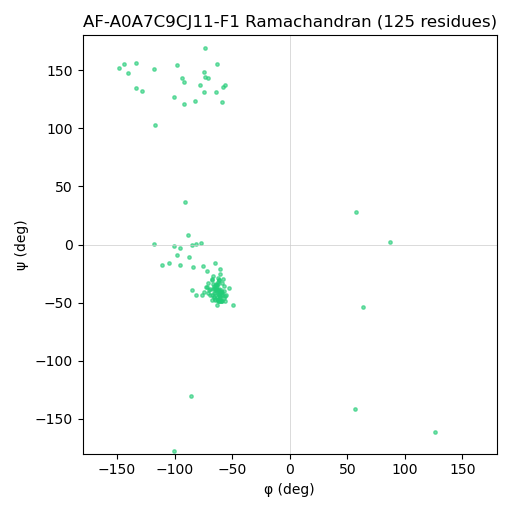4 95 ARG A O 1
ATOM 788 N N . PRO A 1 96 ? 2.652 -13.231 -17.475 1.00 94.06 96 PRO A N 1
ATOM 789 C CA . PRO A 1 96 ? 3.727 -12.820 -16.580 1.00 94.06 96 PRO A CA 1
ATOM 790 C C . PRO A 1 96 ? 4.829 -12.085 -17.353 1.00 94.06 96 PRO A C 1
ATOM 792 O O . PRO A 1 96 ? 5.227 -12.534 -18.428 1.00 94.06 96 PRO A O 1
ATOM 795 N N . LEU A 1 97 ? 5.316 -10.972 -16.800 1.00 93.50 97 LEU A N 1
ATOM 796 C CA . LEU A 1 97 ? 6.307 -10.117 -17.459 1.00 93.50 97 LEU A CA 1
ATOM 797 C C . LEU A 1 97 ? 7.719 -10.725 -17.444 1.00 93.50 97 LEU A C 1
ATOM 799 O O . LEU A 1 97 ? 8.432 -10.661 -18.438 1.00 93.50 97 LEU A O 1
ATOM 803 N N . PHE A 1 98 ? 8.129 -11.328 -16.328 1.00 90.94 98 PHE A N 1
ATOM 804 C CA . PHE A 1 98 ? 9.439 -11.964 -16.181 1.00 90.94 98 PHE A CA 1
ATOM 805 C C . PHE A 1 98 ? 9.347 -13.219 -15.305 1.00 90.94 98 PHE A C 1
ATOM 807 O O . PHE A 1 98 ? 8.435 -13.367 -14.491 1.00 90.94 98 PHE A O 1
ATOM 814 N N . GLY A 1 99 ? 10.293 -14.141 -15.496 1.00 88.06 99 GLY A N 1
ATOM 815 C CA . GLY A 1 99 ? 10.422 -15.362 -14.699 1.00 88.06 99 GLY A CA 1
ATOM 816 C C . GLY A 1 99 ? 11.504 -15.261 -13.621 1.00 88.06 99 GLY A C 1
ATOM 817 O O . GLY A 1 99 ? 12.188 -14.248 -13.486 1.00 88.06 99 GLY A O 1
ATOM 818 N N . ALA A 1 100 ? 11.722 -16.356 -12.888 1.00 86.44 100 ALA A N 1
ATOM 819 C CA . ALA A 1 100 ? 12.732 -16.429 -11.825 1.00 86.44 100 ALA A CA 1
ATOM 820 C C . ALA A 1 100 ? 14.178 -16.176 -12.308 1.00 86.44 100 ALA A C 1
ATOM 822 O O . ALA A 1 100 ? 15.030 -15.799 -11.508 1.00 86.44 100 ALA A O 1
ATOM 823 N N . ASN A 1 101 ? 14.434 -16.342 -13.610 1.00 90.50 101 ASN A N 1
ATOM 824 C CA . ASN A 1 101 ? 15.766 -16.301 -14.218 1.00 90.50 101 ASN A CA 1
ATOM 825 C C . ASN A 1 101 ? 16.226 -14.901 -14.660 1.00 90.50 101 ASN A C 1
ATOM 827 O O . ASN A 1 101 ? 17.249 -14.799 -15.333 1.00 90.50 101 ASN A O 1
ATOM 831 N N . LEU A 1 102 ? 15.490 -13.836 -14.321 1.00 92.94 102 LEU A N 1
ATOM 832 C CA . LEU A 1 102 ? 15.931 -12.465 -14.587 1.00 92.94 102 LEU A CA 1
ATOM 833 C C . LEU A 1 102 ? 17.280 -12.215 -13.879 1.00 92.94 102 LEU A C 1
ATOM 835 O O . LEU A 1 102 ? 17.332 -12.361 -12.653 1.00 92.94 102 LEU A O 1
ATOM 839 N N . PRO A 1 103 ? 18.353 -11.832 -14.597 1.00 91.81 103 PRO A N 1
ATOM 840 C CA . PRO A 1 103 ? 19.609 -11.417 -13.981 1.00 91.81 103 PRO A CA 1
ATOM 841 C C . PRO A 1 103 ? 19.403 -10.138 -13.164 1.00 91.81 103 PRO A C 1
ATOM 843 O O . PRO A 1 103 ? 18.805 -9.181 -13.651 1.00 91.81 103 PRO A O 1
ATOM 846 N N . LYS A 1 104 ? 19.890 -10.117 -11.920 1.00 93.62 104 LYS A N 1
ATOM 847 C CA . LYS A 1 104 ? 19.682 -9.002 -10.984 1.00 93.62 104 LYS A CA 1
ATOM 848 C C . LYS A 1 104 ? 21.017 -8.545 -10.414 1.00 93.62 104 LYS A C 1
ATOM 850 O O . LYS A 1 104 ? 21.807 -9.368 -9.956 1.00 93.62 104 LYS A O 1
ATOM 855 N N . THR A 1 105 ? 21.241 -7.236 -10.422 1.00 96.81 105 THR A N 1
ATOM 856 C CA . THR A 1 105 ? 22.210 -6.600 -9.522 1.00 96.81 105 THR A CA 1
ATOM 857 C C . THR A 1 105 ? 21.636 -6.568 -8.103 1.00 96.81 105 THR A C 1
ATOM 859 O O . THR A 1 105 ? 20.444 -6.818 -7.912 1.00 96.81 105 THR A O 1
ATOM 862 N N . GLU A 1 106 ? 22.460 -6.238 -7.109 1.00 97.25 106 GLU A N 1
ATOM 863 C CA . GLU A 1 106 ? 22.001 -6.043 -5.726 1.00 97.25 106 GLU A CA 1
ATOM 864 C C . GLU A 1 106 ? 20.877 -4.997 -5.649 1.00 97.25 106 GLU A C 1
ATOM 866 O O . GLU A 1 106 ? 19.841 -5.235 -5.038 1.00 97.25 106 GLU A O 1
ATOM 871 N N . GLU A 1 107 ? 21.023 -3.888 -6.374 1.00 97.38 107 GLU A N 1
ATOM 872 C CA . GLU A 1 107 ? 20.03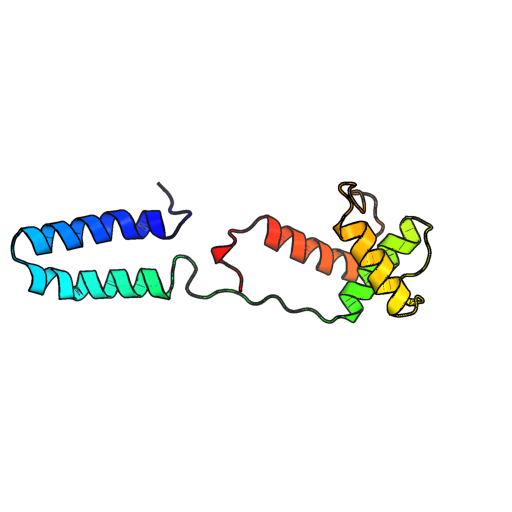4 -2.808 -6.408 1.00 97.38 107 GLU A CA 1
ATOM 873 C C . GLU A 1 107 ? 18.697 -3.220 -7.043 1.00 97.38 107 GLU A C 1
ATOM 875 O O . GLU A 1 107 ? 17.631 -2.814 -6.575 1.00 97.38 107 GLU A O 1
ATOM 880 N N . ILE A 1 108 ? 18.734 -4.043 -8.096 1.00 97.12 108 ILE A N 1
ATOM 881 C CA . ILE A 1 108 ? 17.526 -4.590 -8.732 1.00 97.12 108 ILE A CA 1
ATOM 882 C C . ILE A 1 108 ? 16.868 -5.620 -7.809 1.00 97.12 108 ILE A C 1
ATOM 884 O O . ILE A 1 108 ? 15.641 -5.646 -7.688 1.00 97.12 108 ILE A O 1
ATOM 888 N N . ALA A 1 109 ? 17.670 -6.473 -7.165 1.00 97.00 109 ALA A N 1
ATOM 889 C CA . ALA A 1 109 ? 17.177 -7.473 -6.229 1.00 97.00 109 ALA A CA 1
ATOM 890 C C . ALA A 1 109 ? 16.458 -6.813 -5.046 1.00 97.00 109 ALA A C 1
ATOM 892 O O . ALA A 1 109 ? 15.341 -7.210 -4.745 1.00 97.00 109 ALA A O 1
ATOM 893 N N . ASP A 1 110 ? 17.030 -5.759 -4.466 1.00 98.00 110 ASP A N 1
ATOM 894 C CA . ASP A 1 110 ? 16.447 -4.987 -3.363 1.00 98.00 110 ASP A CA 1
ATOM 895 C C . ASP A 1 110 ? 15.051 -4.422 -3.694 1.00 98.00 110 ASP A C 1
ATOM 897 O O . ASP A 1 110 ? 14.106 -4.573 -2.915 1.00 98.00 110 ASP A O 1
ATOM 901 N N . VAL A 1 111 ? 14.865 -3.858 -4.896 1.00 98.25 111 VAL A N 1
ATOM 902 C CA . VAL A 1 111 ? 13.550 -3.345 -5.330 1.00 98.25 111 VAL A CA 1
ATOM 903 C C . VAL A 1 111 ? 12.532 -4.481 -5.471 1.00 98.25 111 VAL A C 1
ATOM 905 O O . VAL A 1 111 ? 11.404 -4.375 -4.986 1.00 98.25 111 VAL A O 1
ATOM 908 N N . LEU A 1 112 ? 12.914 -5.579 -6.127 1.00 97.06 112 LEU A N 1
ATOM 909 C CA . LEU A 1 112 ? 12.021 -6.724 -6.332 1.00 97.06 112 LEU A CA 1
ATOM 910 C C . LEU A 1 112 ? 11.684 -7.433 -5.014 1.00 97.06 112 LEU A C 1
ATOM 912 O O . LEU A 1 112 ? 10.541 -7.842 -4.804 1.00 97.06 112 LEU A O 1
ATOM 916 N N . ASP A 1 113 ? 12.656 -7.545 -4.115 1.00 97.00 113 ASP A N 1
ATOM 917 C CA . ASP A 1 113 ? 12.495 -8.171 -2.809 1.00 97.00 113 ASP A CA 1
ATOM 918 C C . ASP A 1 113 ? 11.640 -7.312 -1.877 1.00 97.00 113 ASP A C 1
ATOM 920 O O . ASP A 1 113 ? 10.835 -7.862 -1.126 1.00 97.00 113 ASP A O 1
ATOM 924 N N . THR A 1 114 ? 11.716 -5.983 -1.988 1.00 98.25 114 THR A N 1
ATOM 925 C CA . THR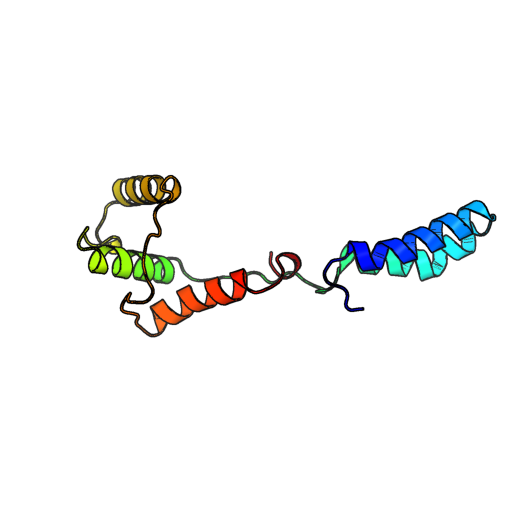 A 1 114 ? 10.785 -5.072 -1.309 1.00 98.25 114 THR A CA 1
ATOM 926 C C . THR A 1 114 ? 9.339 -5.359 -1.726 1.00 98.25 114 THR A C 1
ATOM 928 O O . THR A 1 114 ? 8.476 -5.544 -0.868 1.00 98.25 114 THR A O 1
ATOM 931 N N . PHE A 1 115 ? 9.057 -5.485 -3.030 1.00 97.56 115 PHE A N 1
ATOM 932 C CA . PHE A 1 115 ? 7.713 -5.852 -3.499 1.00 97.56 115 PHE A CA 1
ATOM 933 C C . PHE A 1 115 ? 7.283 -7.254 -3.057 1.00 97.56 115 PHE A C 1
ATOM 935 O O . PHE A 1 115 ? 6.106 -7.458 -2.753 1.00 97.56 115 PHE A O 1
ATOM 942 N N . ARG A 1 116 ? 8.218 -8.207 -2.961 1.00 96.69 116 ARG A N 1
ATOM 943 C CA . ARG A 1 116 ? 7.935 -9.532 -2.396 1.00 96.69 116 ARG A CA 1
ATOM 944 C C . ARG A 1 116 ? 7.489 -9.428 -0.936 1.00 96.69 116 ARG A C 1
ATOM 946 O O . ARG A 1 116 ? 6.439 -9.970 -0.605 1.00 96.69 116 ARG A O 1
ATOM 953 N N . VAL A 1 117 ? 8.206 -8.677 -0.097 1.00 98.19 117 VAL A N 1
ATOM 954 C CA . VAL A 1 117 ? 7.821 -8.452 1.311 1.00 98.19 117 VAL A CA 1
ATOM 955 C C . VAL A 1 117 ? 6.434 -7.812 1.412 1.00 98.19 117 VAL A C 1
ATOM 957 O O . VAL A 1 117 ? 5.611 -8.260 2.208 1.00 98.19 117 VAL A O 1
ATOM 960 N N . ILE A 1 118 ? 6.139 -6.813 0.573 1.00 98.19 118 ILE A N 1
ATOM 961 C CA . ILE A 1 118 ? 4.811 -6.178 0.526 1.00 98.19 118 ILE A CA 1
ATOM 962 C C . ILE A 1 118 ? 3.725 -7.203 0.167 1.00 98.19 118 ILE A C 1
ATOM 964 O O . ILE A 1 118 ? 2.653 -7.187 0.761 1.00 98.19 118 ILE A O 1
ATOM 968 N N . SER A 1 119 ? 4.000 -8.113 -0.774 1.00 97.12 119 SER A N 1
ATOM 969 C CA . SER A 1 119 ? 3.031 -9.128 -1.213 1.00 97.12 119 SER A CA 1
ATOM 970 C C . SER A 1 119 ? 2.761 -10.236 -0.187 1.00 97.12 119 SER A C 1
ATOM 972 O O . SER A 1 119 ? 1.719 -10.885 -0.251 1.00 97.12 119 SER A O 1
ATOM 974 N N . GLU A 1 120 ? 3.690 -10.464 0.743 1.00 97.44 120 GLU A N 1
ATOM 975 C CA . GLU A 1 120 ? 3.615 -11.533 1.748 1.00 97.44 120 GLU A CA 1
ATOM 976 C C . GLU A 1 120 ? 3.024 -11.058 3.087 1.00 97.44 120 GLU A C 1
ATOM 978 O O . GLU A 1 120 ? 2.592 -11.881 3.898 1.00 97.44 120 GLU A O 1
ATOM 983 N N . LEU A 1 121 ? 2.990 -9.744 3.334 1.00 96.56 121 LEU A N 1
ATOM 984 C CA . LEU A 1 121 ? 2.488 -9.152 4.574 1.00 96.56 121 LEU A CA 1
ATOM 985 C C . LEU A 1 121 ? 1.028 -8.665 4.452 1.00 96.56 121 LEU A C 1
ATOM 987 O O . LEU A 1 121 ? 0.571 -8.331 3.359 1.00 96.56 121 LEU A O 1
ATOM 991 N N . PRO A 1 122 ? 0.269 -8.594 5.568 1.00 95.69 122 PRO A N 1
ATOM 992 C CA . PRO A 1 122 ? -1.092 -8.058 5.564 1.00 95.69 122 PRO A CA 1
ATOM 993 C C . PRO A 1 122 ? -1.166 -6.632 5.009 1.00 95.69 122 PRO A C 1
ATOM 995 O O . PRO A 1 122 ? -0.379 -5.770 5.397 1.00 95.69 122 PRO A O 1
ATOM 998 N N . SER A 1 123 ? -2.170 -6.358 4.170 1.00 94.88 123 SER A N 1
ATOM 999 C CA . SER A 1 123 ? -2.380 -5.038 3.554 1.00 94.88 123 SER A CA 1
ATOM 1000 C C . SER A 1 123 ? -2.550 -3.910 4.570 1.00 94.88 123 SER A C 1
ATOM 1002 O O . SER A 1 123 ? -2.184 -2.773 4.292 1.00 94.88 123 SER A O 1
ATOM 1004 N N . ASP A 1 124 ? -3.080 -4.223 5.754 1.00 94.44 124 ASP A N 1
ATOM 1005 C CA . ASP A 1 124 ? -3.312 -3.246 6.822 1.00 94.44 124 ASP A CA 1
ATOM 1006 C C . ASP A 1 124 ? -2.008 -2.652 7.377 1.00 94.44 124 ASP A C 1
ATOM 1008 O O . ASP A 1 124 ? -2.050 -1.600 8.011 1.00 94.44 124 ASP A O 1
ATOM 1012 N N . ASN A 1 125 ? -0.857 -3.276 7.102 1.00 96.00 125 ASN A N 1
ATOM 1013 C CA . ASN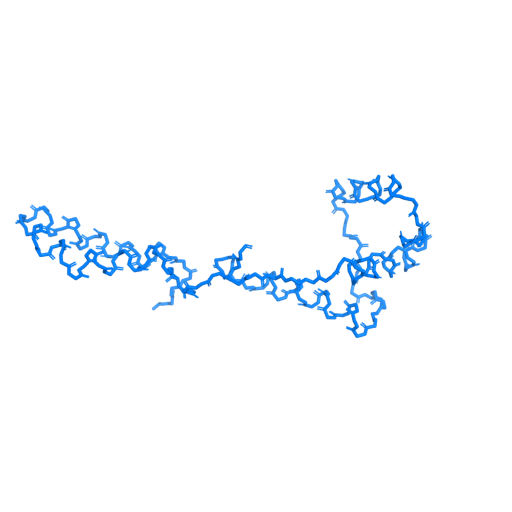 A 1 125 ? 0.450 -2.787 7.530 1.00 96.00 125 ASN A CA 1
ATOM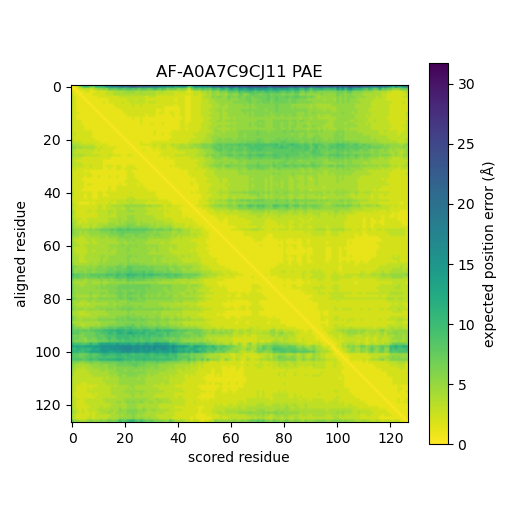 1014 C C . ASN A 1 125 ? 0.953 -1.590 6.712 1.00 96.00 125 ASN A C 1
ATOM 1016 O O . ASN A 1 125 ? 1.862 -0.901 7.172 1.00 96.00 125 ASN A O 1
ATOM 1020 N N . PHE A 1 126 ? 0.413 -1.347 5.515 1.00 97.31 126 PHE A N 1
ATOM 1021 C CA . PHE A 1 126 ? 0.971 -0.387 4.557 1.00 97.31 126 PHE A CA 1
ATOM 1022 C C . PHE A 1 126 ? 0.011 0.767 4.240 1.00 97.31 126 PHE A C 1
ATOM 1024 O O . PHE A 1 126 ? -1.214 0.641 4.372 1.00 97.31 126 PHE A O 1
ATOM 1031 N N . GLY A 1 127 ? 0.606 1.916 3.903 1.00 94.19 127 GLY A N 1
ATOM 1032 C CA . GLY A 1 127 ? -0.068 3.169 3.538 1.00 94.19 127 GLY A CA 1
ATOM 1033 C C . GLY A 1 127 ? -0.456 3.266 2.070 1.00 94.19 127 GLY A C 1
ATOM 1034 O O . GLY A 1 127 ? 0.139 2.540 1.243 1.00 94.19 127 GLY A O 1
#

Solvent-accessible surface area (backbone atoms only — not comparable to full-atom values): 7643 Å² total; per-residue (Å²): 136,84,83,90,50,59,63,74,63,44,52,64,52,52,51,53,40,51,54,28,44,76,72,68,41,41,78,60,30,66,37,71,56,42,53,49,53,51,48,44,72,70,27,50,90,58,64,56,56,47,78,84,83,81,62,69,64,62,56,41,52,42,49,19,50,50,29,45,75,70,71,76,46,52,53,74,77,46,56,68,70,57,48,51,52,50,52,56,54,54,72,71,44,89,67,82,90,76,66,93,81,66,85,65,56,72,71,42,42,51,55,54,49,51,53,48,53,60,72,75,45,68,72,78,44,46,104

InterPro domains:
  IPR015813 Pyruvate/Phosphoenolpyruvate kinase-like domain superfamily [SSF51621] (3-126)
  IPR021135 Phosphoenolpyruvate carboxylase [PF00311] (3-123)
  IPR021135 Phosphoenolpyruvate carboxylase [PTHR30523] (3-127)

pLDDT: mean 96.9, std 2.84, range [75.44, 98.75]

Nearest PDB structures (foldseek):
  4bxc-assembly1_B  TM=9.981E-01  e=3.879E-13  Flaveria trinervia
  4bxc-assembly1_A  TM=9.984E-01  e=4.118E-13  Flaveria trinervia
  4bxh-assembly1_B  TM=9.991E-01  e=4.642E-13  Flaveria trinervia
  3zge-assembly1_B  TM=9.981E-01  e=5.897E-13  Flaveria trinervia
  6mgi-assembly1_A-2  TM=9.86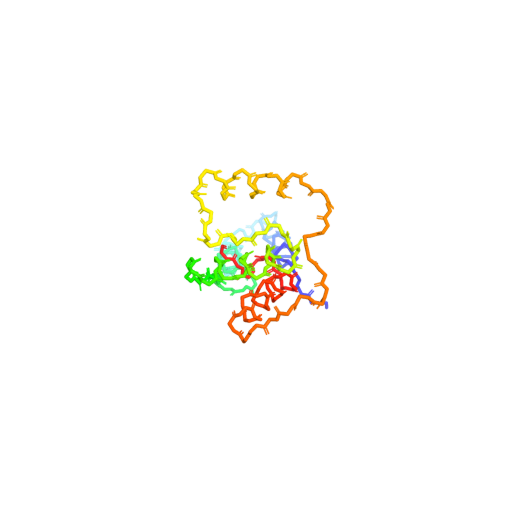7E-01  e=6.647E-13  Zea mays

Sequence (127 aa):
ATLTHVYQFLEPLELCYRSLCDCGDRSVADGSLLDLMRQVTTFGLCLVRLDIRQESERHTDVLDAITRYLEIGSYREWPEEKRQEWLLSELRSKRPLFGANLPKTEEIADVLDTFRVISELPSDNFG

Radius of gyration: 23.77 Å; Cα contacts (8 Å, |Δi|>4): 79; chains: 1; bounding box: 52×27×59 Å

Foldseek 3Di:
DDDPWLCVVVVVLVVVLVVCVVVVNNVVSVPPSVVVNVCCVCQPPQRDADEDDDDPVLVQVLVQLLCVVVVNHGSNPDDPVVVVVVVVVVVPDPDDSDDPPRDDDPSSCVVVVVVVVCVVDDPVNHD